Protein AF-A0A7W4VNB5-F1 (afdb_monomer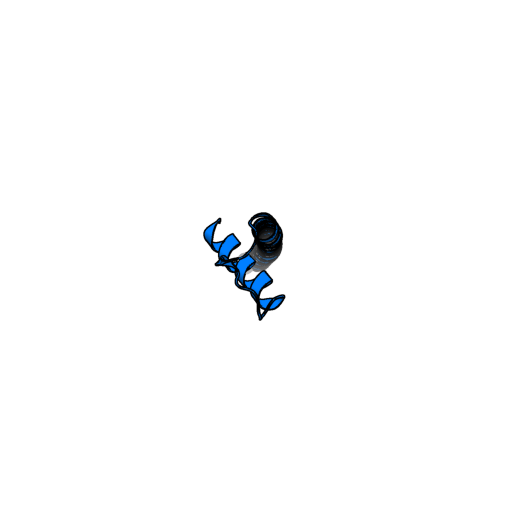_lite)

Secondary structure (DSSP, 8-state):
-HHHHHHHHHHHHHHH-TTS-GGGS-HHHHHHHHHHHHHHHHHHHHHHHHHHHHHHHHHHHT-S-SSSS--

Organism: NCBI:txid420324

Sequence (71 aa):
MDYQVELVARAFFEAEHEDFSWDGEAELVREEFREYARNAISLLDEDIGVLLLALQRATAEEHPDRSRMAA

Foldseek 3Di:
DVVQLQVQLQVVCCVVCVPDDPVPDDPVSSVVSSVVSVVVVVVVVVVVVVVVVVVVVVVVVVPPDPPPPPD

Structure (mmCIF, N/CA/C/O backbone):
data_AF-A0A7W4VNB5-F1
#
_entry.id   AF-A0A7W4VNB5-F1
#
loop_
_atom_site.group_PDB
_atom_site.id
_atom_site.type_symbol
_atom_site.label_atom_id
_atom_site.label_alt_id
_atom_site.label_comp_id
_atom_site.label_asym_id
_atom_site.label_entity_id
_atom_site.label_seq_id
_atom_site.pdbx_PDB_ins_code
_atom_site.Cartn_x
_atom_site.Cartn_y
_atom_site.Cartn_z
_atom_site.occupancy
_atom_site.B_iso_or_equiv
_atom_site.auth_seq_id
_atom_site.auth_comp_id
_atom_site.auth_asym_id
_atom_site.auth_atom_id
_atom_site.pdbx_PDB_model_num
ATOM 1 N N . MET A 1 1 ? 7.941 -1.478 9.730 1.00 66.38 1 MET A N 1
ATOM 2 C CA . MET A 1 1 ? 7.116 -0.690 8.797 1.00 66.38 1 MET A CA 1
ATOM 3 C C . MET A 1 1 ? 7.719 -0.686 7.401 1.00 66.38 1 MET A C 1
ATOM 5 O O . MET A 1 1 ? 7.062 -1.214 6.520 1.00 66.38 1 MET A O 1
ATOM 9 N N . ASP A 1 2 ? 8.969 -0.257 7.200 1.00 84.62 2 ASP A N 1
ATOM 10 C CA . ASP A 1 2 ? 9.590 -0.189 5.856 1.00 84.62 2 ASP A CA 1
ATOM 11 C C . ASP A 1 2 ? 9.534 -1.495 5.044 1.00 84.62 2 ASP A C 1
ATOM 13 O O . ASP A 1 2 ? 9.181 -1.471 3.872 1.00 84.62 2 ASP A O 1
ATOM 17 N N . TYR A 1 3 ? 9.777 -2.652 5.669 1.00 91.19 3 TYR A N 1
ATOM 18 C CA . TYR A 1 3 ? 9.671 -3.948 4.981 1.00 91.19 3 TYR A CA 1
ATOM 19 C C . TYR A 1 3 ? 8.243 -4.278 4.503 1.00 91.19 3 TYR A C 1
ATOM 21 O O . TYR A 1 3 ? 8.061 -4.820 3.419 1.00 91.19 3 TYR A O 1
ATOM 29 N N . GLN A 1 4 ? 7.219 -3.949 5.297 1.00 92.56 4 GLN A N 1
ATOM 30 C CA . GLN A 1 4 ? 5.820 -4.187 4.917 1.00 92.56 4 GLN A CA 1
ATOM 31 C C . GLN A 1 4 ? 5.380 -3.229 3.811 1.00 92.56 4 GLN A C 1
ATOM 33 O O . GLN A 1 4 ? 4.679 -3.646 2.896 1.00 92.56 4 GLN A O 1
ATOM 38 N N . VAL A 1 5 ? 5.829 -1.973 3.882 1.00 95.62 5 VAL A N 1
ATOM 39 C CA . VAL A 1 5 ? 5.613 -0.980 2.825 1.00 95.62 5 VAL A CA 1
ATOM 40 C C . VAL A 1 5 ? 6.206 -1.479 1.507 1.00 95.62 5 VAL A C 1
ATOM 42 O O . VAL A 1 5 ? 5.501 -1.473 0.507 1.00 95.62 5 VAL A O 1
ATOM 45 N N . GLU A 1 6 ? 7.442 -1.987 1.508 1.00 96.75 6 GLU A N 1
ATOM 46 C CA . GLU A 1 6 ? 8.094 -2.496 0.291 1.00 96.75 6 GLU A CA 1
ATOM 47 C C . GLU A 1 6 ? 7.362 -3.708 -0.307 1.00 96.75 6 GLU A C 1
ATOM 49 O O . GLU A 1 6 ? 7.175 -3.780 -1.518 1.00 96.75 6 GLU A O 1
ATOM 54 N N . LEU A 1 7 ? 6.892 -4.643 0.530 1.00 96.62 7 LEU A N 1
ATOM 55 C CA . LEU A 1 7 ? 6.117 -5.798 0.064 1.00 96.62 7 LEU A CA 1
ATOM 56 C C . LEU A 1 7 ? 4.798 -5.388 -0.598 1.00 96.62 7 LEU A C 1
ATOM 58 O O . LEU A 1 7 ? 4.453 -5.914 -1.654 1.00 96.62 7 LEU A O 1
ATOM 62 N N . VAL A 1 8 ? 4.057 -4.467 0.021 1.00 95.62 8 VAL A N 1
ATOM 63 C CA . VAL A 1 8 ? 2.771 -3.996 -0.511 1.00 95.62 8 VAL A CA 1
ATOM 64 C C . VAL A 1 8 ? 2.986 -3.160 -1.773 1.00 95.62 8 VAL A C 1
ATOM 66 O O . VAL A 1 8 ? 2.274 -3.360 -2.752 1.00 95.62 8 VAL A O 1
ATOM 69 N N . ALA A 1 9 ? 3.996 -2.288 -1.787 1.00 96.62 9 ALA A N 1
ATOM 70 C CA . ALA A 1 9 ? 4.350 -1.476 -2.950 1.00 96.62 9 ALA A CA 1
ATOM 71 C C . ALA A 1 9 ? 4.702 -2.352 -4.158 1.00 96.62 9 ALA A C 1
ATOM 73 O O . ALA A 1 9 ? 4.156 -2.158 -5.242 1.00 96.62 9 ALA A O 1
ATOM 74 N N . ARG A 1 10 ? 5.543 -3.373 -3.942 1.00 96.44 10 ARG A N 1
ATOM 75 C CA . ARG A 1 10 ? 5.900 -4.358 -4.965 1.00 96.44 10 ARG A CA 1
ATOM 76 C C . ARG A 1 10 ? 4.678 -5.119 -5.471 1.00 96.44 10 ARG A C 1
ATOM 78 O O . ARG A 1 10 ? 4.513 -5.243 -6.677 1.00 96.44 10 ARG A O 1
ATOM 85 N N . ALA A 1 11 ? 3.803 -5.577 -4.575 1.00 95.75 11 ALA A N 1
ATOM 86 C CA . ALA A 1 11 ? 2.586 -6.288 -4.963 1.00 95.75 11 ALA A CA 1
ATOM 87 C C . ALA A 1 11 ? 1.631 -5.413 -5.793 1.00 95.75 11 ALA A C 1
ATOM 89 O O . ALA A 1 11 ? 1.033 -5.902 -6.747 1.00 95.75 11 ALA A O 1
ATOM 90 N N . PHE A 1 12 ? 1.497 -4.126 -5.456 1.00 95.56 12 PHE A N 1
ATOM 91 C CA . PHE A 1 12 ? 0.703 -3.178 -6.242 1.00 95.56 12 PHE A CA 1
ATOM 92 C C . PHE A 1 12 ? 1.307 -2.949 -7.626 1.00 95.56 12 PHE A C 1
ATOM 94 O O . PHE A 1 12 ? 0.587 -3.021 -8.617 1.00 95.56 12 PHE A O 1
ATOM 101 N N . PHE A 1 13 ? 2.622 -2.737 -7.698 1.00 96.06 13 PHE A N 1
ATOM 102 C CA . PHE A 1 13 ? 3.313 -2.549 -8.967 1.00 96.06 13 PHE A CA 1
ATOM 103 C C . PHE A 1 13 ? 3.192 -3.780 -9.871 1.00 96.06 13 PHE A C 1
ATOM 105 O O . PHE A 1 13 ? 2.767 -3.651 -11.014 1.00 96.06 13 PHE A O 1
ATOM 112 N N . GLU A 1 14 ? 3.505 -4.972 -9.353 1.00 94.12 14 GLU A N 1
ATOM 113 C CA . GLU A 1 14 ? 3.447 -6.234 -10.103 1.00 94.12 14 GLU A CA 1
ATOM 114 C C . GLU A 1 14 ? 2.019 -6.565 -10.575 1.00 94.12 14 GLU A C 1
ATOM 116 O O . GLU A 1 14 ? 1.852 -7.137 -11.648 1.00 94.12 14 GLU A O 1
ATOM 121 N N . ALA A 1 15 ? 0.986 -6.181 -9.814 1.00 93.00 15 ALA A N 1
ATOM 122 C CA . ALA A 1 15 ? -0.410 -6.365 -10.217 1.00 93.00 15 ALA A CA 1
ATOM 123 C C . ALA A 1 15 ? -0.838 -5.446 -11.375 1.00 93.00 15 ALA A C 1
ATOM 125 O O . ALA A 1 15 ? -1.732 -5.803 -12.140 1.00 93.00 15 ALA A O 1
ATOM 126 N N . GLU A 1 16 ? -0.235 -4.262 -11.494 1.00 91.25 16 GLU A N 1
ATOM 127 C CA . GLU A 1 16 ? -0.529 -3.303 -12.566 1.00 91.25 16 GLU A CA 1
ATOM 128 C C . GLU A 1 16 ? 0.400 -3.483 -13.781 1.00 91.25 16 GLU A C 1
ATOM 130 O O . GLU A 1 16 ? 0.019 -3.181 -14.912 1.00 91.25 16 GLU A O 1
ATOM 135 N N . HIS A 1 17 ? 1.600 -4.025 -13.560 1.00 89.50 17 HIS A N 1
ATOM 136 C CA . HIS A 1 17 ? 2.683 -4.093 -14.536 1.00 89.50 17 HIS A CA 1
ATOM 137 C C . HIS A 1 17 ? 3.291 -5.505 -14.608 1.00 89.50 17 HIS A C 1
ATOM 139 O O . HIS A 1 17 ? 4.458 -5.703 -14.273 1.00 89.50 17 HIS A O 1
ATOM 145 N N . GLU A 1 18 ? 2.513 -6.482 -15.089 1.00 81.69 18 GLU A N 1
ATOM 146 C CA . GLU A 1 18 ? 2.906 -7.907 -15.135 1.00 81.69 18 GLU A CA 1
ATOM 147 C C . GLU A 1 18 ? 4.253 -8.176 -15.847 1.00 81.69 18 GLU A C 1
ATOM 149 O O . GLU A 1 18 ? 4.959 -9.121 -15.495 1.00 81.69 18 GLU A O 1
ATOM 154 N N . ASP A 1 19 ? 4.636 -7.337 -16.818 1.00 88.19 19 ASP A N 1
ATOM 155 C CA . ASP A 1 19 ? 5.863 -7.493 -17.615 1.00 88.19 19 ASP A CA 1
ATOM 156 C C . ASP A 1 19 ? 7.070 -6.680 -17.098 1.00 88.19 19 ASP A C 1
ATOM 158 O O . ASP A 1 19 ? 8.171 -6.788 -17.650 1.00 88.19 19 ASP A O 1
ATOM 162 N N . PHE A 1 20 ? 6.897 -5.851 -16.063 1.00 86.31 20 PHE A N 1
ATOM 163 C CA . PHE A 1 20 ? 7.956 -4.976 -15.554 1.00 86.31 20 PHE A CA 1
ATOM 164 C C . PHE A 1 20 ? 8.575 -5.513 -14.262 1.00 86.31 20 PHE A C 1
ATOM 166 O O . PHE A 1 20 ? 7.925 -6.124 -13.418 1.00 86.31 20 PHE A O 1
ATOM 173 N N . SER A 1 21 ? 9.875 -5.267 -14.092 1.00 90.88 21 SER A N 1
ATOM 174 C CA . SER A 1 21 ? 10.614 -5.704 -12.908 1.00 90.88 21 SER A CA 1
ATOM 175 C C . SER A 1 21 ? 10.691 -4.585 -11.882 1.00 90.88 21 SER A C 1
ATOM 177 O O . SER A 1 21 ? 11.394 -3.601 -12.105 1.00 90.88 21 SER A O 1
ATOM 179 N N . TRP A 1 22 ? 10.069 -4.794 -10.720 1.00 92.62 22 TRP A N 1
ATOM 180 C CA . TRP A 1 22 ? 10.166 -3.891 -9.567 1.00 92.62 22 TRP A CA 1
ATOM 181 C C . TRP A 1 22 ? 11.611 -3.486 -9.237 1.00 92.62 22 TRP A C 1
ATOM 183 O O . TRP A 1 22 ? 11.912 -2.322 -8.981 1.00 92.62 22 TRP A O 1
ATOM 193 N N . ASP A 1 23 ? 12.541 -4.442 -9.279 1.00 91.50 23 ASP A N 1
ATOM 194 C CA . ASP A 1 23 ? 13.934 -4.205 -8.894 1.00 91.50 23 ASP A CA 1
ATOM 195 C C . ASP A 1 23 ? 14.700 -3.359 -9.933 1.00 91.50 23 ASP A C 1
ATOM 197 O O . ASP A 1 23 ? 15.721 -2.749 -9.601 1.00 91.50 23 ASP A O 1
ATOM 201 N N . GLY A 1 24 ? 14.204 -3.309 -11.176 1.00 91.25 24 GLY A N 1
ATOM 202 C CA . GLY A 1 24 ? 14.772 -2.539 -12.285 1.00 91.25 24 GLY A CA 1
ATOM 203 C C . GLY A 1 24 ? 14.131 -1.168 -12.509 1.00 91.25 24 GLY A C 1
ATOM 204 O O . GLY A 1 24 ? 14.626 -0.412 -13.347 1.00 91.25 24 GLY A O 1
ATOM 205 N N . GLU A 1 25 ? 13.059 -0.848 -11.787 1.00 94.06 25 GLU A N 1
ATOM 206 C CA . GLU A 1 25 ? 12.314 0.390 -11.986 1.00 94.06 25 GLU A CA 1
ATOM 207 C C . GLU A 1 25 ? 13.028 1.644 -11.481 1.00 94.06 25 GLU A C 1
ATOM 209 O O . GLU A 1 25 ? 13.897 1.616 -10.601 1.00 94.06 25 GLU A O 1
ATOM 214 N N . ALA A 1 26 ? 12.615 2.783 -12.038 1.00 94.94 26 ALA A N 1
ATOM 215 C CA . ALA A 1 26 ? 13.097 4.081 -11.595 1.00 94.94 26 ALA A CA 1
ATOM 216 C C . ALA A 1 26 ? 12.694 4.351 -10.136 1.00 94.94 26 ALA A C 1
ATOM 218 O O . ALA A 1 26 ? 11.549 4.143 -9.739 1.00 94.94 26 ALA A O 1
ATOM 219 N N . GLU A 1 27 ? 13.616 4.906 -9.343 1.00 95.88 27 GLU A N 1
ATOM 220 C CA . GLU A 1 27 ? 13.372 5.177 -7.918 1.00 95.88 27 GLU A CA 1
ATOM 221 C C . GLU A 1 27 ? 12.165 6.090 -7.672 1.00 95.88 27 GLU A C 1
ATOM 223 O O . GLU A 1 27 ? 11.449 5.904 -6.696 1.00 95.88 27 GLU A O 1
ATOM 228 N N . LEU A 1 28 ? 11.915 7.034 -8.585 1.00 95.88 28 LEU A N 1
ATOM 229 C CA . LEU A 1 28 ? 10.746 7.911 -8.535 1.00 95.88 28 LEU A CA 1
ATOM 230 C C . LEU A 1 28 ? 9.437 7.106 -8.536 1.00 95.88 28 LEU A C 1
ATOM 232 O O . LEU A 1 28 ? 8.557 7.372 -7.727 1.00 95.88 28 LEU A O 1
ATOM 236 N N . VAL A 1 29 ? 9.342 6.112 -9.423 1.00 95.50 29 VAL A N 1
ATOM 237 C CA . VAL A 1 29 ? 8.168 5.239 -9.542 1.00 95.50 29 VAL A CA 1
ATOM 238 C C . VAL A 1 29 ? 8.056 4.365 -8.298 1.00 95.50 29 VAL A C 1
ATOM 240 O O . VAL A 1 29 ? 6.990 4.270 -7.701 1.00 95.50 29 VAL A O 1
ATOM 243 N N . ARG A 1 30 ? 9.168 3.783 -7.831 1.00 96.31 30 ARG A N 1
ATOM 244 C CA . ARG A 1 30 ? 9.148 2.964 -6.611 1.00 96.31 30 ARG A CA 1
ATOM 245 C C . ARG A 1 30 ? 8.664 3.746 -5.394 1.00 96.31 30 ARG A C 1
ATOM 247 O O . ARG A 1 30 ? 7.885 3.214 -4.608 1.00 96.31 30 ARG A O 1
ATOM 254 N N . GLU A 1 31 ? 9.081 5.001 -5.241 1.00 97.38 31 GLU A N 1
ATOM 255 C CA . GLU A 1 31 ? 8.636 5.828 -4.118 1.00 97.38 31 GLU A CA 1
ATOM 256 C C . GLU A 1 31 ? 7.140 6.164 -4.184 1.00 97.38 31 GLU A C 1
ATOM 258 O O . GLU A 1 31 ? 6.478 6.155 -3.147 1.00 97.38 31 GLU A O 1
ATOM 263 N N . GLU A 1 32 ? 6.587 6.366 -5.381 1.00 97.12 32 GLU A N 1
ATOM 264 C CA . GLU A 1 32 ? 5.145 6.566 -5.576 1.00 97.12 32 GLU A CA 1
ATOM 265 C C . GLU A 1 32 ? 4.341 5.346 -5.090 1.00 97.12 3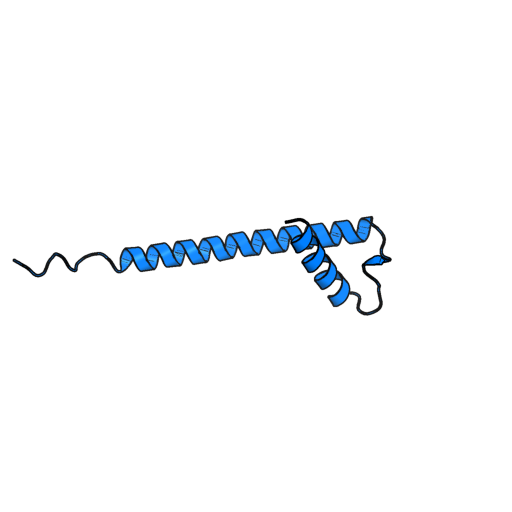2 GLU A C 1
ATOM 267 O O . GLU A 1 32 ? 3.423 5.468 -4.277 1.00 97.12 32 GLU A O 1
ATOM 272 N N . PHE A 1 33 ? 4.748 4.137 -5.482 1.00 96.75 33 PHE A N 1
ATOM 273 C CA . PHE A 1 33 ? 4.097 2.908 -5.015 1.00 96.75 33 PHE A CA 1
ATOM 274 C C . PHE A 1 33 ? 4.277 2.674 -3.508 1.00 96.75 33 PHE A C 1
ATOM 276 O O . PHE A 1 33 ? 3.371 2.152 -2.848 1.00 96.75 33 PHE A O 1
ATOM 283 N N . ARG A 1 34 ? 5.405 3.097 -2.920 1.00 97.38 34 ARG A N 1
ATOM 284 C CA . ARG A 1 34 ? 5.584 3.084 -1.457 1.00 97.38 34 ARG A CA 1
ATOM 285 C C . ARG A 1 34 ? 4.636 4.047 -0.759 1.00 97.38 34 ARG A C 1
ATOM 287 O O . ARG A 1 34 ? 4.153 3.725 0.326 1.00 97.38 34 ARG A O 1
ATOM 294 N N . GLU A 1 35 ? 4.342 5.202 -1.346 1.00 97.62 35 GLU A N 1
ATOM 295 C CA . GLU A 1 35 ? 3.334 6.119 -0.816 1.00 97.62 35 GLU A CA 1
ATOM 296 C C . GLU A 1 35 ? 1.9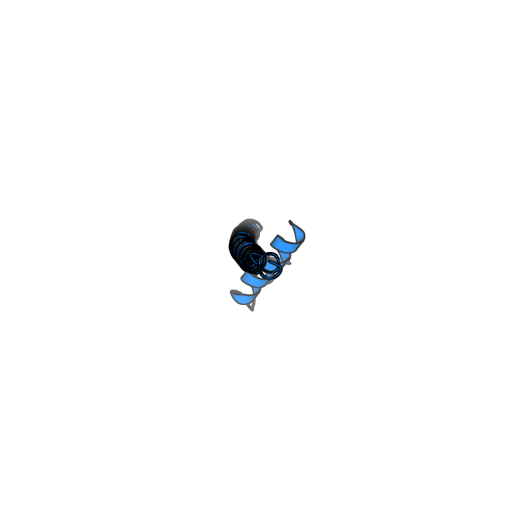41 5.475 -0.815 1.00 97.62 35 GLU A C 1
ATOM 298 O O . GLU A 1 35 ? 1.270 5.473 0.221 1.00 97.62 35 GLU A O 1
ATOM 303 N N . TYR A 1 36 ? 1.548 4.819 -1.911 1.00 96.25 36 TYR A N 1
ATOM 304 C CA . TYR A 1 36 ? 0.294 4.057 -1.964 1.00 96.25 36 TYR A CA 1
ATOM 305 C C . TYR A 1 36 ? 0.238 2.950 -0.910 1.00 96.25 36 TYR A C 1
ATOM 307 O O . TYR A 1 36 ? -0.771 2.804 -0.215 1.00 96.25 36 TYR A O 1
ATOM 315 N N . ALA A 1 37 ? 1.334 2.214 -0.726 1.00 96.38 37 ALA A N 1
ATOM 316 C CA . ALA A 1 37 ? 1.434 1.185 0.300 1.00 96.38 37 ALA A CA 1
ATOM 317 C C . ALA A 1 37 ? 1.290 1.749 1.723 1.00 96.38 37 ALA A C 1
ATOM 319 O O . ALA A 1 37 ? 0.559 1.177 2.533 1.00 96.38 37 ALA A O 1
ATOM 320 N N . ARG A 1 38 ? 1.941 2.881 2.036 1.00 95.94 38 ARG A N 1
ATOM 321 C CA . ARG A 1 38 ? 1.796 3.554 3.341 1.00 95.94 38 ARG A CA 1
ATOM 322 C C . ARG A 1 38 ? 0.344 3.953 3.590 1.00 95.94 38 ARG A C 1
ATOM 324 O O . ARG A 1 38 ? -0.188 3.632 4.648 1.00 95.94 38 ARG A O 1
ATOM 331 N N . ASN A 1 39 ? -0.305 4.570 2.603 1.00 94.38 39 ASN A N 1
ATOM 332 C CA . ASN A 1 39 ? -1.699 5.002 2.710 1.00 94.38 39 ASN A CA 1
ATOM 333 C C . ASN A 1 39 ? -2.653 3.816 2.919 1.00 94.38 39 ASN A C 1
ATOM 335 O O . ASN A 1 39 ? -3.525 3.877 3.782 1.00 94.38 39 ASN A O 1
ATOM 339 N N . ALA A 1 40 ? -2.458 2.717 2.185 1.00 92.56 40 ALA A N 1
ATOM 340 C CA . ALA A 1 40 ? -3.265 1.509 2.340 1.00 92.56 40 ALA A CA 1
ATOM 341 C C . ALA A 1 40 ? -3.094 0.867 3.727 1.00 92.56 40 ALA A C 1
ATOM 343 O O . ALA A 1 40 ? -4.078 0.474 4.349 1.00 92.56 40 ALA A O 1
ATOM 344 N N . ILE A 1 41 ? -1.857 0.788 4.232 1.00 90.88 41 ILE A N 1
ATOM 345 C CA . ILE A 1 41 ? -1.574 0.259 5.574 1.00 90.88 41 ILE A CA 1
ATOM 346 C C . ILE A 1 41 ? -2.230 1.136 6.645 1.00 90.88 41 ILE A C 1
ATOM 348 O O . ILE A 1 41 ? -2.866 0.599 7.548 1.00 90.88 41 ILE A O 1
ATOM 352 N N . SER A 1 42 ? -2.109 2.462 6.535 1.00 90.38 42 SER A N 1
ATOM 353 C CA . SER A 1 42 ? -2.744 3.397 7.470 1.00 90.38 42 SER A CA 1
ATOM 354 C C . SER A 1 42 ? -4.266 3.268 7.471 1.00 90.38 42 SER A C 1
ATOM 356 O O . SER A 1 42 ? -4.853 3.173 8.543 1.00 90.38 42 SER A O 1
ATOM 358 N N . LEU A 1 43 ? -4.898 3.184 6.297 1.00 89.19 43 LEU A N 1
ATOM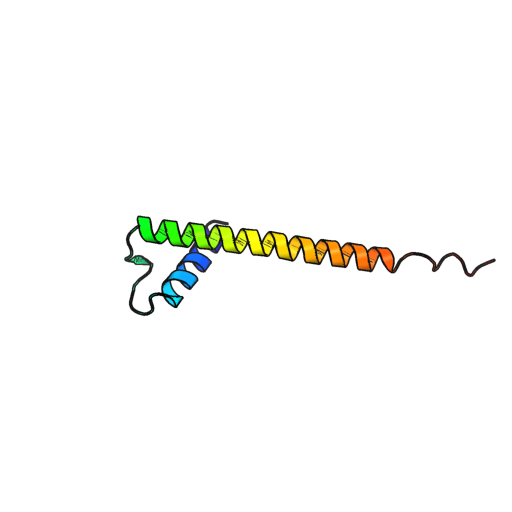 359 C CA . LEU A 1 43 ? -6.352 3.032 6.195 1.00 89.19 43 LEU A CA 1
ATOM 360 C C . LEU A 1 43 ? -6.840 1.728 6.845 1.00 89.19 43 LEU A C 1
ATOM 362 O O . LEU A 1 43 ? -7.823 1.723 7.580 1.00 89.19 43 LEU A O 1
ATOM 366 N N . LEU A 1 44 ? -6.127 0.621 6.614 1.00 87.25 44 LEU A N 1
ATOM 367 C CA . LEU A 1 44 ? -6.463 -0.664 7.229 1.00 87.25 44 LEU A CA 1
ATOM 368 C C . LEU A 1 44 ? -6.279 -0.648 8.749 1.00 87.25 44 LEU A C 1
ATOM 370 O O . LEU A 1 44 ? -7.074 -1.264 9.455 1.00 87.25 44 LEU A O 1
ATOM 374 N N . ASP A 1 45 ? -5.251 0.030 9.259 1.00 84.56 45 ASP A N 1
ATOM 375 C CA . ASP A 1 45 ? -5.034 0.173 10.702 1.00 84.56 45 ASP A CA 1
ATOM 376 C C . ASP A 1 45 ? -6.155 0.997 11.356 1.00 84.56 45 ASP A C 1
ATOM 378 O O . ASP A 1 45 ? -6.675 0.617 12.408 1.00 84.56 45 ASP A O 1
ATOM 382 N N . GLU A 1 46 ? -6.605 2.067 10.693 1.00 79.44 46 GLU A N 1
ATOM 383 C CA . GLU A 1 46 ? -7.757 2.866 11.123 1.00 79.44 46 GLU A CA 1
ATOM 384 C C . GLU A 1 46 ? -9.048 2.029 11.162 1.00 79.44 46 GLU A C 1
ATOM 386 O O . GLU A 1 46 ? -9.739 2.004 12.187 1.00 79.44 46 GLU A O 1
ATOM 391 N N . ASP A 1 47 ? -9.344 1.281 10.097 1.00 76.44 47 ASP A N 1
ATOM 392 C CA . ASP A 1 47 ? -10.546 0.443 10.005 1.00 76.44 47 ASP A CA 1
ATOM 393 C C . ASP A 1 47 ? -10.527 -0.725 11.008 1.00 76.44 47 ASP A C 1
ATOM 395 O O . ASP A 1 47 ? -11.533 -1.008 11.675 1.00 76.44 47 ASP A O 1
ATOM 399 N N . ILE A 1 48 ? -9.378 -1.391 11.177 1.00 77.31 48 ILE A N 1
ATOM 400 C CA . ILE A 1 48 ? -9.195 -2.430 12.202 1.00 77.31 48 ILE A CA 1
ATOM 401 C C . ILE A 1 48 ? -9.355 -1.821 13.599 1.00 77.31 48 ILE A C 1
ATOM 403 O O . ILE A 1 48 ? -10.000 -2.428 14.459 1.00 77.31 48 ILE A O 1
ATOM 407 N N . GLY A 1 49 ? -8.834 -0.615 13.831 1.00 75.69 49 GLY A N 1
ATOM 408 C CA . GLY A 1 49 ? -9.001 0.116 15.084 1.00 75.69 49 GLY A CA 1
ATOM 409 C C . GLY A 1 49 ? -10.472 0.364 15.427 1.00 75.69 49 GLY A C 1
ATOM 410 O O . GLY A 1 49 ? -10.901 0.095 16.554 1.00 75.69 49 GLY A O 1
ATOM 411 N N . VAL A 1 50 ? -11.271 0.801 14.449 1.00 79.19 50 VAL A N 1
ATOM 412 C CA . VAL A 1 50 ? -12.722 0.995 14.614 1.00 79.19 50 VAL A CA 1
ATOM 413 C C . VAL A 1 50 ? -13.425 -0.323 14.948 1.00 79.19 50 VAL A C 1
ATOM 415 O O . VAL A 1 50 ? -14.240 -0.363 15.875 1.00 79.19 50 VAL A O 1
ATOM 418 N N . LEU A 1 51 ? -13.095 -1.413 14.248 1.00 75.75 51 LEU A N 1
ATOM 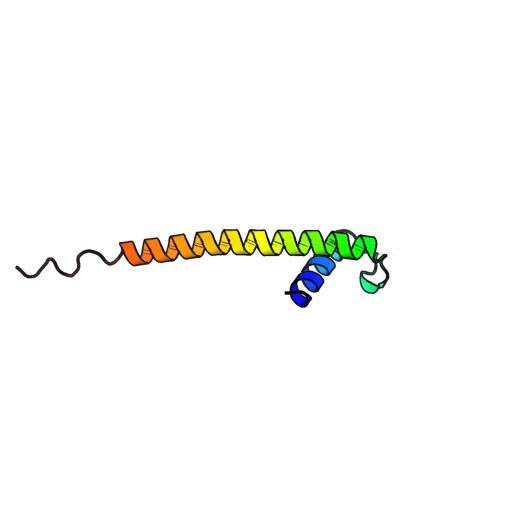419 C CA . LEU A 1 51 ? -13.680 -2.731 14.508 1.00 75.75 51 LEU A CA 1
ATOM 420 C C . LEU A 1 51 ? -13.348 -3.240 15.920 1.00 75.75 51 LEU A C 1
ATOM 422 O O . LEU A 1 51 ? -14.229 -3.737 16.624 1.00 75.75 51 LEU A O 1
ATOM 426 N N . LEU A 1 52 ? -12.095 -3.096 16.358 1.00 78.19 52 LEU A N 1
ATOM 427 C CA . LEU A 1 52 ? -11.661 -3.498 17.698 1.00 78.19 52 LEU A CA 1
ATOM 428 C C . LEU A 1 52 ? -12.362 -2.688 18.791 1.00 78.19 52 LEU A C 1
ATOM 430 O O . LEU A 1 52 ? -12.799 -3.266 19.788 1.00 78.19 52 LEU A O 1
ATOM 434 N N . LEU A 1 53 ? -12.527 -1.377 18.596 1.00 82.88 53 LEU A N 1
ATOM 435 C CA . LEU A 1 53 ? -13.266 -0.524 19.526 1.00 82.88 53 LEU A CA 1
ATOM 436 C C . LEU A 1 53 ? -14.742 -0.942 19.615 1.00 82.88 53 LEU A C 1
ATOM 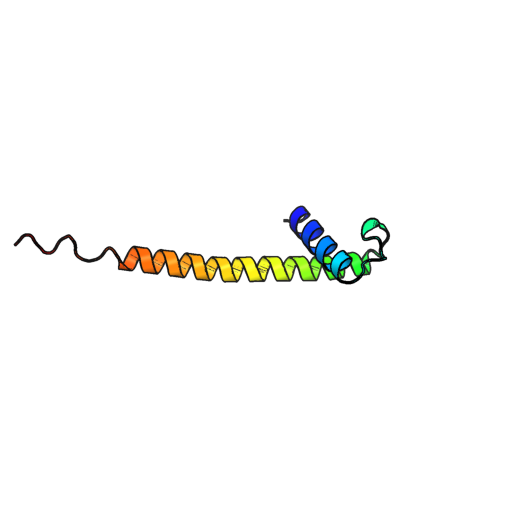438 O O . LEU A 1 53 ? -15.298 -1.036 20.712 1.00 82.88 53 LEU A O 1
ATOM 442 N N . ALA A 1 54 ? -15.372 -1.235 18.474 1.00 83.00 54 ALA A N 1
ATOM 443 C CA . ALA A 1 54 ? -16.749 -1.718 18.427 1.00 83.00 54 ALA A CA 1
ATOM 444 C C . ALA A 1 54 ? -16.911 -3.058 19.168 1.00 83.00 54 ALA A C 1
ATOM 446 O O . ALA A 1 54 ? -17.847 -3.216 19.952 1.00 83.00 54 ALA A O 1
ATOM 447 N N . LEU A 1 55 ? -15.971 -3.993 18.988 1.00 80.81 55 LEU A N 1
ATOM 448 C CA . LEU A 1 55 ? -15.951 -5.282 19.691 1.00 80.81 55 LEU A CA 1
ATOM 449 C C . LEU A 1 55 ? -15.744 -5.125 21.205 1.00 80.81 55 LEU A C 1
ATOM 451 O O . LEU A 1 55 ? -16.446 -5.760 21.994 1.00 80.81 55 LEU A O 1
ATOM 455 N N . GLN A 1 56 ? -14.817 -4.265 21.634 1.00 82.88 56 GLN A N 1
ATOM 456 C CA . GLN A 1 56 ? -14.606 -3.964 23.056 1.00 82.88 56 GLN A CA 1
ATOM 457 C C . GLN A 1 56 ? -15.863 -3.379 23.701 1.00 82.88 56 GLN A C 1
ATOM 459 O O . GLN A 1 56 ? -16.227 -3.759 24.812 1.00 82.88 56 GLN A O 1
ATOM 464 N N . ARG A 1 57 ? -16.561 -2.486 22.994 1.00 84.81 57 ARG A N 1
ATOM 465 C CA . ARG A 1 57 ? -17.815 -1.912 23.476 1.00 84.81 57 ARG A CA 1
ATOM 466 C C . ARG A 1 57 ? -18.924 -2.959 23.574 1.00 84.81 57 ARG A C 1
ATOM 468 O O . ARG A 1 57 ? -19.572 -3.034 24.610 1.00 84.81 57 ARG A O 1
ATOM 475 N N . ALA A 1 58 ? -19.100 -3.790 22.547 1.00 82.12 58 ALA A N 1
ATOM 476 C CA . ALA A 1 58 ? -20.103 -4.855 22.553 1.00 82.12 58 ALA A CA 1
ATOM 477 C C . ALA A 1 58 ? -19.869 -5.863 23.695 1.00 82.12 58 ALA A C 1
ATOM 479 O O . ALA A 1 58 ? -20.797 -6.208 24.419 1.00 82.12 58 ALA A O 1
ATOM 480 N N . THR A 1 59 ? -18.617 -6.271 23.921 1.00 79.62 59 THR A N 1
ATOM 481 C CA . THR A 1 59 ? -18.259 -7.194 25.015 1.00 79.62 59 THR A CA 1
ATOM 482 C C . THR A 1 59 ? -18.352 -6.555 26.406 1.00 79.62 59 THR A C 1
ATOM 484 O O . THR A 1 59 ? -18.650 -7.246 27.379 1.00 79.62 59 THR A O 1
ATOM 487 N N . ALA A 1 60 ? -18.150 -5.238 26.529 1.00 76.56 60 ALA A N 1
ATOM 488 C CA . ALA A 1 60 ? -18.387 -4.506 27.775 1.00 76.56 60 ALA A CA 1
ATOM 489 C C . ALA A 1 60 ? -19.890 -4.325 28.077 1.00 76.56 60 ALA A C 1
ATOM 491 O O . ALA A 1 60 ? -20.299 -4.379 29.239 1.00 76.56 60 ALA A O 1
ATOM 492 N N . GLU A 1 61 ? -20.715 -4.144 27.043 1.00 60.34 61 GLU A N 1
ATOM 493 C CA . GLU A 1 61 ? -22.177 -4.024 27.139 1.00 60.34 61 GLU A CA 1
ATOM 494 C C . GLU A 1 61 ? -22.884 -5.368 27.412 1.00 60.34 61 GLU A C 1
ATOM 496 O O . GLU A 1 61 ? -24.018 -5.359 27.880 1.00 60.34 61 GLU A O 1
ATOM 501 N N . GLU A 1 62 ? -22.225 -6.518 27.217 1.00 57.75 62 GLU A N 1
ATOM 502 C CA . GLU A 1 62 ? -22.719 -7.843 27.645 1.00 57.75 62 GLU A CA 1
ATOM 503 C C . GLU A 1 62 ? -22.538 -8.120 29.154 1.00 57.75 62 GLU A C 1
ATOM 505 O O . GLU A 1 62 ? -23.086 -9.092 29.678 1.00 57.75 62 GLU A O 1
ATOM 510 N N . HIS A 1 63 ? -21.803 -7.267 29.878 1.00 54.34 63 HIS A N 1
ATOM 511 C CA . HIS A 1 63 ? -21.514 -7.427 31.309 1.00 54.34 63 HIS A CA 1
ATOM 512 C C . HIS A 1 63 ? -22.294 -6.558 32.336 1.00 54.34 63 HIS A C 1
ATOM 514 O O . HIS A 1 63 ? -21.848 -6.489 33.486 1.00 54.34 63 HIS A O 1
ATOM 520 N N . PRO A 1 64 ? -23.460 -5.939 32.055 1.00 50.91 64 PRO A N 1
ATOM 521 C CA . PRO A 1 64 ? -24.342 -5.414 33.090 1.00 50.91 64 PRO A CA 1
ATOM 522 C C . PRO A 1 64 ? -25.420 -6.454 33.464 1.00 50.91 64 PRO A C 1
ATOM 524 O O . PRO A 1 64 ? -26.102 -7.001 32.610 1.00 50.91 64 PRO A O 1
ATOM 527 N N . ASP A 1 65 ? -25.607 -6.695 34.763 1.00 54.75 65 ASP A N 1
ATOM 528 C CA . ASP A 1 65 ? -26.729 -7.450 35.361 1.00 54.75 65 ASP A CA 1
ATOM 529 C C . ASP A 1 65 ? -26.705 -8.996 35.373 1.00 54.75 65 ASP A C 1
ATOM 531 O O . ASP A 1 65 ? -27.714 -9.663 35.154 1.00 54.75 65 ASP A O 1
ATOM 535 N N . ARG A 1 66 ? -25.613 -9.595 35.873 1.00 51.06 66 ARG A N 1
ATOM 536 C CA . ARG A 1 66 ? -25.736 -10.846 36.669 1.00 51.06 66 ARG A CA 1
ATOM 537 C C . ARG A 1 66 ? -25.818 -10.635 38.185 1.00 51.06 66 ARG A C 1
ATOM 539 O O . ARG A 1 66 ? -25.997 -11.603 38.916 1.00 51.06 66 ARG A O 1
ATOM 546 N N . SER A 1 67 ? -25.760 -9.391 38.662 1.00 49.34 67 SER A N 1
ATOM 547 C CA . SER A 1 67 ? -25.741 -9.077 40.103 1.00 49.34 67 SER A CA 1
ATOM 548 C C . SER A 1 67 ? -27.082 -8.619 40.690 1.00 49.34 67 SER A C 1
ATOM 550 O O . SER A 1 67 ? -27.116 -8.241 41.858 1.00 49.34 67 SER A O 1
ATOM 552 N N . ARG A 1 68 ? -28.195 -8.662 39.940 1.00 52.47 68 ARG A N 1
ATOM 553 C CA . ARG A 1 68 ? -29.508 -8.198 40.439 1.00 52.47 68 ARG A CA 1
ATOM 554 C C . ARG A 1 68 ? -30.576 -9.275 40.638 1.00 52.47 68 ARG A C 1
ATOM 556 O O . ARG A 1 68 ? -31.722 -8.944 40.914 1.00 52.47 68 ARG A O 1
ATOM 563 N N . MET A 1 69 ? -30.203 -10.552 40.585 1.00 43.84 69 MET A N 1
ATOM 564 C CA . MET A 1 69 ? -31.069 -11.674 40.974 1.00 43.84 69 MET A CA 1
ATOM 565 C C . MET A 1 69 ? -30.510 -12.389 42.211 1.00 43.84 69 MET A C 1
ATOM 567 O O . MET A 1 69 ? -30.155 -13.561 42.166 1.00 43.84 69 MET A O 1
ATOM 571 N N . ALA A 1 70 ? -30.394 -11.653 43.312 1.00 47.66 70 ALA A N 1
ATOM 572 C CA . ALA A 1 70 ? -30.265 -12.199 44.661 1.00 47.66 70 ALA A CA 1
ATOM 573 C C . ALA A 1 70 ? -30.754 -11.127 45.649 1.00 47.66 70 ALA A C 1
ATOM 575 O O . ALA A 1 70 ? -29.955 -10.445 46.287 1.00 47.66 70 ALA A O 1
ATOM 576 N N . ALA A 1 71 ? -32.068 -10.917 45.686 1.00 41.72 71 ALA A N 1
ATOM 577 C CA . ALA A 1 71 ? -32.759 -10.149 46.718 1.00 41.72 71 ALA A CA 1
ATOM 578 C C . ALA A 1 71 ? -33.925 -10.989 47.236 1.00 41.72 71 ALA A C 1
ATOM 580 O O . ALA A 1 71 ? -34.581 -11.636 46.386 1.00 41.72 71 ALA A O 1
#

Radius of gyration: 21.87 Å; chains: 1; bounding box: 48×20×64 Å

pLDDT: mean 83.46, std 15.55, range [41.72, 97.62]